Protein AF-A0A3D2L4Q3-F1 (afdb_monomer)

Radius of gyration: 21.62 Å; Cα contacts (8 Å, |Δi|>4): 202; chains: 1; bounding box: 42×26×67 Å

Nearest PDB structures (foldseek):
  6deh-assembly2_B  TM=9.551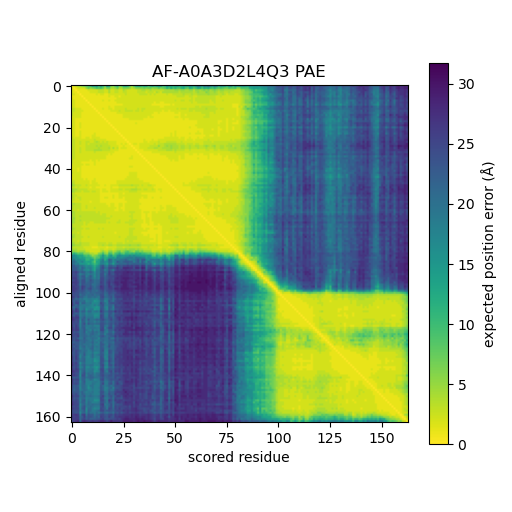E-01  e=8.422E-04  Legionella pneumophila subsp. pneumophila str. Philadelphia 1
  4bwr-assembly1_A  TM=7.471E-01  e=7.268E-03  Escherichia coli CFT073
  8sxq-assembly2_B  TM=9.315E-01  e=9.749E-02  Legionella pneumophila
  5ao8-assembly1_A  TM=5.514E-01  e=5.157E-02  Pseudomonas aeruginosa
  3e4b-assembly1_A  TM=7.408E-01  e=3.159E-01  Pseudomonas fluorescens

Sequence (163 aa):
GAVGWFRKGAEFGIVDSQYNLGVLYEQGLGISPNLTEALYWFMVAAKNGDAGAPAKVMEISKRVSPEAVNHARVQSEDWTASRANAAANGRFGAQSWNIGNAAQVRATQQALTVLGYNIGSADGALGPDTATAIRDYQTAQSLDVTGTITPELIESLNARAKS

Mean predicted aligned error: 13.84 Å

Foldseek 3Di:
DVLVVLVLCLLQLNLVSLQVNLVCLCPVPVHDHDLLSSLLSLLLSVVSPDPCSVVVNVVSCVVDDPVSNVVSNVNSVPRDRPVVSCVVVPDDDDDDDDDDDLVRQLVLVVLLVVVVQQQDDSRSDLDPSQLVSLQVVCVVVVHPRDSDDDPVSVVVSVVVVVD

Structure (mmCIF, N/CA/C/O backbone):
data_AF-A0A3D2L4Q3-F1
#
_entry.id   AF-A0A3D2L4Q3-F1
#
loop_
_atom_site.group_PDB
_atom_site.id
_atom_site.type_symbol
_atom_site.label_atom_id
_atom_site.label_alt_id
_atom_site.label_comp_id
_atom_site.label_asym_id
_atom_site.label_entity_id
_atom_site.label_seq_id
_atom_site.pdbx_PDB_ins_code
_atom_site.Cartn_x
_atom_site.Cartn_y
_atom_site.Cartn_z
_atom_site.occupancy
_atom_site.B_iso_or_equiv
_atom_site.auth_seq_id
_atom_site.auth_comp_id
_atom_site.auth_asym_id
_atom_site.auth_atom_id
_atom_site.pdbx_PDB_model_num
ATOM 1 N N . GLY A 1 1 ? -6.858 -14.877 -2.597 1.00 61.03 1 GLY A N 1
ATOM 2 C CA . GLY A 1 1 ? -8.213 -14.302 -2.438 1.00 61.03 1 GLY A CA 1
ATOM 3 C C . GLY A 1 1 ? -8.131 -12.799 -2.239 1.00 61.03 1 GLY A C 1
ATOM 4 O O . GLY A 1 1 ? -7.036 -12.313 -1.977 1.00 61.03 1 GLY A O 1
ATOM 5 N N . ALA A 1 2 ? -9.253 -12.078 -2.357 1.00 74.62 2 ALA A N 1
ATOM 6 C CA . ALA A 1 2 ? -9.317 -10.607 -2.282 1.00 74.62 2 ALA A CA 1
ATOM 7 C C . ALA A 1 2 ? -8.602 -10.024 -1.046 1.00 74.62 2 ALA A C 1
ATOM 9 O O . ALA A 1 2 ? -7.842 -9.070 -1.165 1.00 74.62 2 ALA A O 1
ATOM 10 N N . VAL A 1 3 ? -8.731 -10.688 0.105 1.00 78.50 3 VAL A N 1
ATOM 11 C CA . VAL A 1 3 ? -8.018 -10.374 1.357 1.00 78.50 3 VAL A CA 1
ATOM 12 C C . VAL A 1 3 ? -6.512 -10.211 1.158 1.00 78.50 3 VAL A C 1
ATOM 14 O O . VAL A 1 3 ? -5.923 -9.255 1.648 1.00 78.50 3 VAL A O 1
ATOM 17 N N . GLY A 1 4 ? -5.872 -11.148 0.454 1.00 77.88 4 GLY A N 1
ATOM 18 C CA . GLY A 1 4 ? -4.420 -11.130 0.270 1.00 77.88 4 GLY A CA 1
ATOM 19 C C . GLY A 1 4 ? -3.954 -9.948 -0.579 1.00 77.88 4 GLY A C 1
ATOM 20 O O . GLY A 1 4 ? -2.879 -9.408 -0.334 1.00 77.88 4 GLY A O 1
ATOM 21 N N . TRP A 1 5 ? -4.778 -9.517 -1.538 1.00 72.75 5 TRP A N 1
ATOM 22 C CA . TRP A 1 5 ? -4.506 -8.343 -2.367 1.00 72.75 5 TRP A CA 1
ATOM 23 C C . TRP A 1 5 ? -4.648 -7.048 -1.575 1.00 72.75 5 TRP A C 1
ATOM 25 O O . TRP A 1 5 ? -3.731 -6.230 -1.597 1.00 72.75 5 TRP A O 1
ATOM 35 N N . PHE A 1 6 ? -5.734 -6.898 -0.813 1.00 79.75 6 PHE A N 1
ATOM 36 C CA . PHE A 1 6 ? -5.915 -5.735 0.054 1.00 79.75 6 PHE A CA 1
ATOM 37 C C . PHE A 1 6 ? -4.850 -5.665 1.146 1.00 79.75 6 PHE A C 1
ATOM 39 O O . PHE A 1 6 ? -4.323 -4.590 1.396 1.00 79.75 6 PHE A O 1
ATOM 46 N N . ARG A 1 7 ? -4.447 -6.803 1.724 1.00 85.69 7 ARG A N 1
ATOM 47 C CA . ARG A 1 7 ? -3.333 -6.859 2.678 1.00 85.69 7 ARG A CA 1
ATOM 48 C C . ARG A 1 7 ? -2.027 -6.352 2.074 1.00 85.69 7 ARG A C 1
ATOM 50 O O . ARG A 1 7 ? -1.422 -5.445 2.635 1.00 85.69 7 ARG A O 1
ATOM 57 N N . LYS A 1 8 ? -1.645 -6.851 0.896 1.00 79.12 8 LYS A N 1
ATOM 58 C CA . LYS A 1 8 ? -0.451 -6.362 0.189 1.00 79.12 8 LYS A CA 1
ATOM 59 C C . LYS A 1 8 ? -0.530 -4.871 -0.14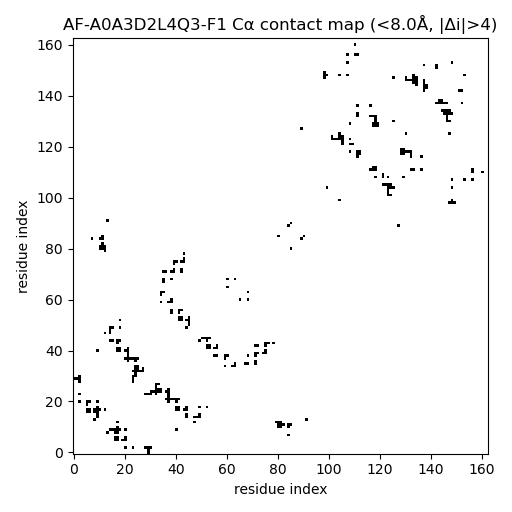2 1.00 79.12 8 LYS A C 1
ATOM 61 O O . LYS A 1 8 ? 0.437 -4.152 0.089 1.00 79.12 8 LYS A O 1
ATOM 66 N N . GLY A 1 9 ? -1.660 -4.405 -0.676 1.00 78.38 9 GLY A N 1
ATOM 67 C CA . GLY A 1 9 ? -1.852 -2.993 -1.011 1.00 78.38 9 GLY A CA 1
ATOM 68 C C . GLY A 1 9 ? -1.781 -2.094 0.223 1.00 78.38 9 GLY A C 1
ATOM 69 O O . GLY A 1 9 ? -1.125 -1.055 0.193 1.00 78.38 9 GLY A O 1
ATOM 70 N N . ALA A 1 10 ? -2.386 -2.529 1.329 1.00 86.00 10 ALA A N 1
ATOM 71 C CA . ALA A 1 10 ? -2.398 -1.795 2.584 1.00 86.00 10 ALA A CA 1
ATOM 72 C C . ALA A 1 10 ? -0.995 -1.671 3.197 1.00 86.00 10 ALA A C 1
ATOM 74 O O . ALA A 1 10 ? -0.582 -0.570 3.564 1.00 86.00 10 ALA A O 1
ATOM 75 N N . GLU A 1 11 ? -0.236 -2.773 3.231 1.00 85.25 11 GLU A N 1
ATOM 76 C CA . GLU A 1 11 ? 1.167 -2.815 3.672 1.00 85.25 11 GLU A CA 1
ATOM 77 C C . GLU A 1 11 ? 2.092 -1.949 2.806 1.00 85.25 11 GLU A C 1
ATOM 79 O O . GLU A 1 11 ? 3.116 -1.460 3.286 1.00 85.25 11 GLU A O 1
ATOM 84 N N . PHE A 1 12 ? 1.740 -1.756 1.534 1.00 79.00 12 PHE A N 1
ATOM 85 C CA . PHE A 1 12 ? 2.490 -0.933 0.591 1.00 79.00 12 PHE A CA 1
ATOM 86 C C . PHE A 1 12 ? 2.089 0.556 0.619 1.00 79.00 12 PHE A C 1
ATOM 88 O O . PHE A 1 12 ? 2.785 1.391 0.050 1.00 79.00 12 PHE A O 1
ATOM 95 N N . GLY A 1 13 ? 1.017 0.920 1.326 1.00 82.62 13 GLY A N 1
ATOM 96 C CA . GLY A 1 13 ? 0.594 2.317 1.461 1.00 82.62 13 GLY A CA 1
ATOM 97 C C . GLY A 1 13 ? -0.528 2.759 0.530 1.00 82.62 13 GLY A C 1
ATOM 98 O O . GLY A 1 13 ? -0.830 3.947 0.478 1.00 82.62 13 GLY A O 1
ATOM 99 N N . ILE A 1 14 ? -1.174 1.835 -0.186 1.00 82.75 14 ILE A N 1
ATOM 100 C CA . ILE A 1 14 ? -2.351 2.161 -0.995 1.00 82.75 14 ILE A CA 1
ATOM 101 C C . ILE A 1 14 ? -3.521 2.436 -0.051 1.00 82.75 14 ILE A C 1
ATOM 103 O O . ILE A 1 14 ? -4.070 1.508 0.546 1.00 82.75 14 ILE A O 1
ATOM 107 N N . VAL A 1 15 ? -3.909 3.705 0.049 1.00 87.12 15 VAL A N 1
ATOM 108 C CA . VAL A 1 15 ? -4.931 4.218 0.976 1.00 87.12 15 VAL A CA 1
ATOM 109 C C . VAL A 1 15 ? -6.251 3.450 0.864 1.00 87.12 15 VAL A C 1
ATOM 111 O O . VAL A 1 15 ? -6.731 2.906 1.859 1.00 87.12 15 VAL A O 1
ATOM 114 N N . ASP A 1 16 ? -6.761 3.260 -0.357 1.00 84.88 16 ASP A N 1
ATOM 115 C CA . ASP A 1 16 ? -7.988 2.486 -0.598 1.00 84.88 16 ASP A CA 1
ATOM 116 C C . ASP A 1 16 ? -7.877 1.042 -0.091 1.00 84.88 16 ASP A C 1
ATOM 118 O O . ASP A 1 16 ? -8.850 0.448 0.372 1.00 84.88 16 ASP A O 1
ATOM 122 N N . SER A 1 17 ? -6.686 0.442 -0.169 1.00 88.19 17 SER A N 1
ATOM 123 C CA . SER A 1 17 ? -6.468 -0.916 0.335 1.00 88.19 17 SER A CA 1
ATOM 124 C C . SER A 1 17 ? -6.409 -0.961 1.856 1.00 88.19 17 SER A C 1
ATOM 126 O O . SER A 1 17 ? -6.893 -1.928 2.435 1.00 88.19 17 SER A O 1
ATOM 128 N N . GLN A 1 18 ? -5.869 0.073 2.504 1.00 94.31 18 GLN A N 1
ATOM 129 C CA . GLN A 1 18 ? -5.879 0.204 3.965 1.00 94.31 18 GLN A CA 1
ATOM 130 C C . GLN A 1 18 ? -7.315 0.313 4.474 1.00 94.31 18 GLN A C 1
ATOM 132 O O . GLN A 1 18 ? -7.715 -0.455 5.348 1.00 94.31 18 GLN A O 1
ATOM 137 N N . TYR A 1 19 ? -8.121 1.182 3.858 1.00 96.38 19 TYR A N 1
ATOM 138 C CA . TYR A 1 19 ? -9.537 1.316 4.192 1.00 96.38 19 TYR A CA 1
ATOM 139 C C . TYR A 1 19 ? -10.294 -0.003 3.985 1.00 96.38 19 TYR A C 1
ATOM 141 O O . TYR A 1 19 ? -10.962 -0.500 4.894 1.00 96.38 19 TYR A O 1
ATOM 149 N N . ASN A 1 20 ? -10.149 -0.618 2.808 1.00 95.94 20 ASN A N 1
ATOM 150 C CA . ASN A 1 20 ? -10.844 -1.863 2.493 1.00 95.94 20 ASN A CA 1
ATOM 151 C C . ASN A 1 20 ? -10.410 -3.014 3.403 1.00 95.94 20 ASN A C 1
ATOM 153 O O . ASN A 1 20 ? -11.252 -3.802 3.819 1.00 95.94 20 ASN A O 1
ATOM 157 N N . LEU A 1 21 ? -9.135 -3.103 3.780 1.00 95.75 21 LEU A N 1
ATOM 158 C CA . LEU A 1 21 ? -8.677 -4.108 4.735 1.00 95.75 21 LEU A CA 1
ATOM 159 C C . LEU A 1 21 ? -9.295 -3.908 6.126 1.00 95.75 21 LEU A C 1
ATOM 161 O O . LEU A 1 21 ? -9.675 -4.894 6.759 1.00 95.75 21 LEU A O 1
ATOM 165 N N . GLY A 1 22 ? -9.475 -2.654 6.556 1.00 97.75 22 GLY A N 1
ATOM 166 C CA . GLY A 1 22 ? -10.259 -2.317 7.745 1.00 97.75 22 GLY A CA 1
ATOM 167 C C . GLY A 1 22 ? -11.687 -2.865 7.670 1.00 97.75 22 GLY A C 1
ATOM 168 O O . GLY A 1 22 ? -12.145 -3.532 8.597 1.00 97.75 22 GLY A O 1
ATOM 169 N N . VAL A 1 23 ? -12.360 -2.692 6.526 1.00 97.94 23 VAL A N 1
ATOM 170 C CA . VAL A 1 23 ? -13.709 -3.238 6.276 1.00 97.94 23 VAL A CA 1
ATOM 171 C C . VAL A 1 23 ? -13.730 -4.769 6.326 1.00 97.94 23 VAL A C 1
ATOM 173 O O . VAL A 1 23 ? -14.644 -5.352 6.911 1.00 97.94 23 VAL A O 1
ATOM 176 N N . LEU A 1 24 ? -12.729 -5.445 5.755 1.00 95.94 24 LEU A N 1
ATOM 177 C CA . LEU A 1 24 ? -12.666 -6.911 5.777 1.00 95.94 24 LEU A CA 1
ATOM 178 C C . LEU A 1 24 ? -12.548 -7.455 7.204 1.00 95.94 24 LEU A C 1
ATOM 180 O O . LEU A 1 24 ? -13.220 -8.433 7.530 1.00 95.94 24 LEU A O 1
ATOM 184 N N . TYR A 1 25 ? -11.732 -6.822 8.053 1.00 97.38 25 TYR A N 1
ATOM 185 C CA . TYR A 1 25 ? -11.616 -7.191 9.465 1.00 97.38 25 TYR A CA 1
ATOM 186 C C . TYR A 1 25 ? -12.855 -6.802 10.274 1.00 97.38 25 TYR A C 1
ATOM 188 O O . TYR A 1 25 ? -13.216 -7.521 11.202 1.00 97.38 25 TYR A O 1
ATOM 196 N N . GLU A 1 26 ? -13.528 -5.702 9.935 1.00 98.06 26 GLU A N 1
ATOM 197 C CA . GLU A 1 26 ? -14.782 -5.309 10.583 1.00 98.06 26 GLU A CA 1
ATOM 198 C C . GLU A 1 26 ? -15.886 -6.347 10.332 1.00 98.06 26 GLU A C 1
ATOM 200 O O . GLU A 1 26 ? -16.597 -6.735 11.259 1.00 98.06 26 GLU A O 1
ATOM 205 N N . GLN A 1 27 ? -16.028 -6.791 9.082 1.00 96.81 27 GLN A N 1
ATOM 206 C CA . GLN A 1 27 ? -17.167 -7.596 8.629 1.00 96.81 27 GLN A CA 1
ATOM 207 C C . GLN A 1 27 ? -16.884 -9.102 8.564 1.00 96.81 27 GLN A C 1
ATOM 209 O O . GLN A 1 27 ? -17.810 -9.894 8.407 1.00 96.81 27 GLN A O 1
ATOM 214 N N . GLY A 1 28 ? -15.623 -9.520 8.668 1.00 93.62 28 GLY A N 1
ATOM 215 C CA . GLY A 1 28 ? -15.237 -10.925 8.543 1.00 93.62 28 GLY A CA 1
ATOM 216 C C . GLY A 1 28 ? -15.298 -11.467 7.113 1.00 93.62 28 GLY A C 1
ATOM 217 O O . GLY A 1 28 ? -15.622 -12.635 6.890 1.00 93.62 28 GLY A O 1
ATOM 218 N N . LEU A 1 29 ? -15.033 -10.624 6.114 1.00 90.31 29 LEU A N 1
ATOM 219 C CA . LEU A 1 29 ? -15.176 -10.994 4.705 1.00 90.31 29 LEU A CA 1
ATOM 220 C C . LEU A 1 29 ? -13.942 -11.756 4.209 1.00 90.31 29 LEU A C 1
ATOM 222 O O . LEU A 1 29 ? -12.954 -11.178 3.758 1.00 90.31 29 LEU A O 1
ATOM 226 N N . GLY A 1 30 ? -14.000 -13.086 4.298 1.00 87.56 30 GLY A N 1
ATOM 227 C CA . GLY A 1 30 ? -12.900 -13.968 3.890 1.00 87.56 30 GLY A CA 1
ATOM 228 C C . GLY A 1 30 ? -11.719 -13.999 4.870 1.00 87.56 30 GLY A C 1
ATOM 229 O O . GLY A 1 30 ? -10.710 -14.639 4.575 1.00 87.56 30 GLY A O 1
ATOM 230 N N . ILE A 1 31 ? -11.850 -13.334 6.021 1.00 91.50 31 ILE A N 1
ATOM 231 C CA . ILE A 1 31 ? -10.979 -13.418 7.202 1.00 91.50 31 ILE A CA 1
ATOM 232 C C . ILE A 1 31 ? -11.832 -13.413 8.461 1.00 91.50 31 ILE A C 1
ATOM 234 O O . ILE A 1 31 ? -12.949 -12.911 8.438 1.00 91.50 31 ILE A O 1
ATOM 238 N N . SER A 1 32 ? -11.309 -13.938 9.566 1.00 93.06 32 SER A N 1
ATOM 239 C CA . SER A 1 32 ? -11.987 -13.817 10.857 1.00 93.06 32 SER A CA 1
ATOM 240 C C . SER A 1 32 ? -12.130 -12.338 11.252 1.00 93.06 32 SER A C 1
ATOM 242 O O . SER A 1 32 ? -11.143 -11.601 11.145 1.00 93.06 32 SER A O 1
ATOM 244 N N . PRO A 1 33 ? -13.314 -11.899 11.721 1.00 94.12 33 PRO A N 1
ATOM 245 C CA . PRO A 1 33 ? -13.496 -10.540 12.206 1.00 94.12 33 PRO A CA 1
ATOM 246 C C . PRO A 1 33 ? -12.528 -10.199 13.344 1.00 94.12 33 PRO A C 1
ATOM 248 O O . PRO A 1 33 ? -12.301 -11.012 14.242 1.00 94.12 33 PRO A O 1
ATOM 251 N N . ASN A 1 34 ? -11.992 -8.981 13.332 1.00 97.06 34 ASN A N 1
ATOM 252 C CA . ASN A 1 34 ? -11.153 -8.443 14.397 1.00 97.06 34 ASN A CA 1
ATOM 253 C C . ASN A 1 34 ? -11.260 -6.911 14.416 1.00 97.06 34 ASN A C 1
ATOM 255 O O . ASN A 1 34 ? -10.668 -6.223 13.588 1.00 97.06 34 ASN A O 1
ATOM 259 N N . LEU A 1 35 ? -12.010 -6.367 15.377 1.00 97.25 35 LEU A N 1
ATOM 260 C CA . LEU A 1 35 ? -12.253 -4.923 15.452 1.00 97.25 35 LEU A CA 1
ATOM 261 C C . LEU A 1 35 ? -11.005 -4.114 15.825 1.00 97.25 35 LEU A C 1
ATOM 263 O O . LEU A 1 35 ? -10.892 -2.967 15.402 1.00 97.25 35 LEU A O 1
ATOM 267 N N . THR A 1 36 ? -10.062 -4.694 16.571 1.00 96.69 36 THR A N 1
ATOM 268 C CA . THR A 1 36 ? -8.794 -4.026 16.903 1.00 96.69 36 THR A CA 1
ATOM 269 C C . THR A 1 36 ? -7.928 -3.862 15.653 1.00 96.69 36 THR A C 1
ATOM 271 O O . THR A 1 36 ? -7.401 -2.780 15.413 1.00 96.69 36 THR A O 1
ATOM 274 N N . GLU A 1 37 ? -7.847 -4.898 14.813 1.00 96.31 37 GLU A N 1
ATOM 275 C CA . GLU A 1 37 ? -7.170 -4.822 13.508 1.00 96.31 37 GLU A CA 1
ATOM 276 C C . GLU A 1 37 ? -7.891 -3.884 12.538 1.00 96.31 37 GLU A C 1
ATOM 278 O O . GLU A 1 37 ? -7.250 -3.094 11.847 1.00 96.31 37 GLU A O 1
ATOM 283 N N . ALA A 1 38 ? -9.227 -3.915 12.506 1.00 98.38 38 ALA A N 1
ATOM 284 C CA . ALA A 1 38 ? -10.004 -2.983 11.695 1.00 98.38 38 ALA A CA 1
ATOM 285 C C . ALA A 1 38 ? -9.701 -1.526 12.076 1.00 98.38 38 ALA A C 1
ATOM 287 O O . ALA A 1 38 ? -9.430 -0.697 11.207 1.00 98.38 38 ALA A O 1
ATOM 288 N N . LEU A 1 39 ? -9.697 -1.229 13.381 1.00 98.50 39 LEU A N 1
ATOM 289 C CA . LEU A 1 39 ? -9.395 0.098 13.911 1.00 98.50 39 LEU A CA 1
ATOM 290 C C . LEU A 1 39 ? -7.991 0.560 13.518 1.00 98.50 39 LEU A C 1
ATOM 292 O O . LEU A 1 39 ? -7.834 1.691 13.064 1.00 98.50 39 LEU A O 1
ATOM 296 N N . TYR A 1 40 ? -6.998 -0.320 13.641 1.00 98.00 40 TYR A N 1
ATOM 297 C CA . TYR A 1 40 ? -5.628 -0.046 13.223 1.00 98.00 40 TYR A CA 1
ATOM 298 C C . TYR A 1 40 ? -5.551 0.346 11.738 1.00 98.00 40 TYR A C 1
ATOM 300 O O . TYR A 1 40 ? -5.017 1.407 11.413 1.00 98.00 40 TYR A O 1
ATOM 308 N N . TRP A 1 41 ? -6.150 -0.434 10.834 1.00 97.62 41 TRP A N 1
ATOM 309 C CA . TRP A 1 41 ? -6.105 -0.130 9.399 1.00 97.62 41 TRP A CA 1
ATOM 310 C C . TRP A 1 41 ? -6.875 1.138 9.018 1.00 97.62 41 TRP A C 1
ATOM 312 O O . TRP A 1 41 ? -6.413 1.884 8.153 1.00 97.62 41 TRP A O 1
ATOM 322 N N . PHE A 1 42 ? -7.987 1.449 9.691 1.00 98.56 42 PHE A N 1
ATOM 323 C CA . PHE A 1 42 ? -8.668 2.734 9.509 1.00 98.56 42 PHE A CA 1
ATOM 324 C C . PHE A 1 42 ? -7.836 3.914 10.025 1.00 98.56 42 PHE A C 1
ATOM 326 O O . PHE A 1 42 ? -7.793 4.952 9.370 1.00 98.56 42 PHE A O 1
ATOM 333 N N . MET A 1 43 ? -7.130 3.775 11.151 1.00 98.50 43 MET A N 1
ATOM 334 C CA . MET A 1 43 ? -6.219 4.820 11.636 1.00 98.50 43 MET A CA 1
ATOM 335 C C . MET A 1 43 ? -5.068 5.064 10.652 1.00 98.50 43 MET A C 1
ATOM 337 O O . MET A 1 43 ? -4.747 6.215 10.358 1.00 98.50 43 MET A O 1
ATOM 341 N N . VAL A 1 44 ? -4.500 3.999 10.079 1.00 96.56 44 VAL A N 1
ATOM 342 C CA . VAL A 1 44 ? -3.474 4.102 9.031 1.00 96.56 44 VAL A CA 1
ATOM 343 C C . VAL A 1 44 ? -4.031 4.773 7.766 1.00 96.56 44 VAL A C 1
ATOM 345 O O . VAL A 1 44 ? -3.393 5.679 7.232 1.00 96.56 44 VAL A O 1
ATOM 348 N N . ALA A 1 45 ? -5.230 4.395 7.312 1.00 95.88 45 ALA A N 1
ATOM 349 C CA . ALA A 1 45 ? -5.877 5.016 6.154 1.00 95.88 45 ALA A CA 1
ATOM 350 C C . ALA A 1 45 ? -6.137 6.517 6.378 1.00 95.88 45 ALA A C 1
ATOM 352 O O . ALA A 1 45 ? -5.813 7.334 5.519 1.00 95.88 45 ALA A O 1
ATOM 353 N N . ALA A 1 46 ? -6.640 6.895 7.559 1.00 96.94 46 ALA A N 1
ATOM 354 C CA . ALA A 1 46 ? -6.851 8.293 7.937 1.00 96.94 46 ALA A CA 1
ATOM 355 C C . ALA A 1 46 ? -5.532 9.086 7.961 1.00 96.94 46 ALA A C 1
ATOM 357 O O . ALA A 1 46 ? -5.466 10.187 7.416 1.00 96.94 46 ALA A O 1
ATOM 358 N N . LYS A 1 47 ? -4.461 8.512 8.531 1.00 95.62 47 LYS A N 1
ATOM 359 C CA . LYS A 1 47 ? -3.108 9.102 8.532 1.00 95.62 47 LYS A CA 1
ATOM 360 C C . LYS A 1 47 ? -2.587 9.341 7.111 1.00 95.62 47 LYS A C 1
ATOM 362 O O . LYS A 1 47 ? -1.912 10.338 6.877 1.00 95.62 47 LYS A O 1
ATOM 367 N N . ASN A 1 48 ? -2.929 8.461 6.171 1.00 88.00 48 ASN A N 1
ATOM 368 C CA . ASN A 1 48 ? -2.516 8.557 4.770 1.00 88.00 48 ASN A CA 1
ATOM 369 C C . ASN A 1 48 ? -3.521 9.304 3.871 1.00 88.00 48 ASN A C 1
ATOM 371 O O . ASN A 1 48 ? -3.346 9.324 2.654 1.00 88.00 48 ASN A O 1
ATOM 375 N N . GLY A 1 49 ? -4.533 9.961 4.449 1.00 88.69 49 GLY A N 1
ATOM 376 C CA . GLY A 1 49 ? -5.397 10.908 3.739 1.00 88.69 49 GLY A CA 1
ATOM 377 C C . GLY A 1 49 ? -6.746 10.368 3.265 1.00 88.69 49 GLY A C 1
ATOM 378 O O . GLY A 1 49 ? -7.413 11.049 2.488 1.00 88.69 49 GLY A O 1
ATOM 379 N N . ASP A 1 50 ? -7.182 9.190 3.720 1.00 94.94 50 ASP A N 1
ATOM 380 C CA . ASP A 1 50 ? -8.545 8.723 3.450 1.00 94.94 50 ASP A CA 1
ATOM 381 C C . ASP A 1 50 ? -9.584 9.608 4.158 1.00 94.94 50 ASP A C 1
ATOM 383 O O . ASP A 1 50 ? -9.534 9.803 5.376 1.00 94.94 50 ASP A O 1
ATOM 387 N N . ALA A 1 51 ? -10.554 10.126 3.405 1.00 93.31 51 ALA A N 1
ATOM 388 C CA . ALA A 1 51 ? -11.570 11.035 3.936 1.00 93.31 51 ALA A CA 1
ATOM 389 C C . ALA A 1 51 ? -12.701 10.323 4.707 1.00 93.31 51 ALA A C 1
ATOM 391 O O . ALA A 1 51 ? -13.371 10.951 5.528 1.00 93.31 51 ALA A O 1
ATOM 392 N N . GLY A 1 52 ? -12.939 9.032 4.454 1.00 93.31 52 GLY A N 1
ATOM 393 C CA . GLY A 1 52 ? -13.984 8.239 5.111 1.00 93.31 52 GLY A CA 1
ATOM 394 C C . GLY A 1 52 ? -13.508 7.552 6.393 1.00 93.31 52 GLY A C 1
ATOM 395 O O . GLY A 1 52 ? -14.295 7.322 7.316 1.00 93.31 52 GLY A O 1
ATOM 396 N N . ALA A 1 53 ? -12.214 7.262 6.490 1.00 97.88 53 ALA A N 1
ATOM 397 C CA . ALA A 1 53 ? -11.603 6.544 7.596 1.00 97.88 53 ALA A CA 1
ATOM 398 C C . ALA A 1 53 ? -11.812 7.201 8.974 1.00 97.88 53 ALA A C 1
ATOM 400 O O . ALA A 1 53 ? -12.114 6.462 9.912 1.00 97.88 53 ALA A O 1
ATOM 401 N N . PRO A 1 54 ? -11.757 8.540 9.153 1.00 98.50 54 PRO A N 1
ATOM 402 C CA . PRO A 1 54 ? -12.018 9.158 10.455 1.00 98.50 54 PRO A CA 1
ATOM 403 C C . PRO A 1 54 ? -13.399 8.813 11.031 1.00 98.50 54 PRO A C 1
ATOM 405 O O . PRO A 1 54 ? -13.529 8.573 12.233 1.00 98.50 54 PRO A O 1
ATOM 408 N N . ALA A 1 55 ? -14.429 8.724 10.181 1.00 98.38 55 ALA A N 1
ATOM 409 C CA . ALA A 1 5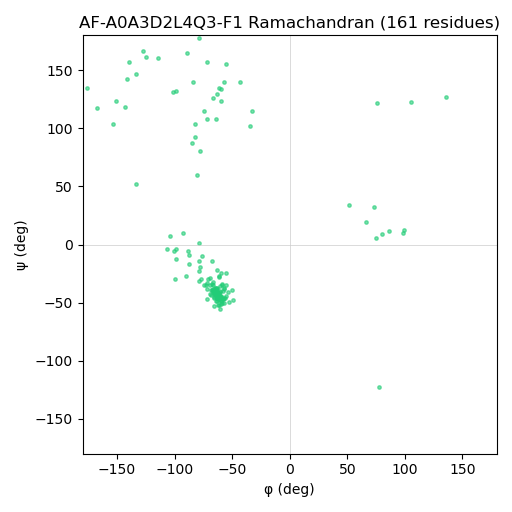5 ? -15.764 8.315 10.611 1.00 98.38 55 ALA A CA 1
ATOM 410 C C . ALA A 1 55 ? -15.763 6.870 11.127 1.00 98.38 55 ALA A C 1
ATOM 412 O O . ALA A 1 55 ? -16.327 6.589 12.188 1.00 98.38 55 ALA A O 1
ATOM 413 N N . LYS A 1 56 ? -15.057 5.973 10.430 1.00 98.62 56 LYS A N 1
ATOM 414 C CA . LYS A 1 56 ? -14.874 4.584 10.859 1.00 98.62 56 LYS A CA 1
ATOM 415 C C . LYS A 1 56 ? -14.064 4.456 12.146 1.00 98.62 56 LYS A C 1
ATOM 417 O O . LYS A 1 56 ? -14.467 3.702 13.027 1.00 98.62 56 LYS A O 1
ATOM 422 N N . VAL A 1 57 ? -13.002 5.241 12.329 1.00 98.62 57 VAL A N 1
ATOM 423 C CA . VAL A 1 57 ? -12.236 5.277 13.588 1.00 98.62 57 VAL A CA 1
ATOM 424 C C . VAL A 1 57 ? -13.143 5.641 14.768 1.00 98.62 57 VAL A C 1
ATOM 426 O O . VAL A 1 57 ? -13.127 4.948 15.786 1.00 98.62 57 VAL A O 1
ATOM 429 N N . MET A 1 58 ? -13.978 6.678 14.633 1.00 98.19 58 MET A N 1
ATOM 430 C CA . MET A 1 58 ? -14.922 7.079 15.686 1.00 98.19 58 MET A CA 1
ATOM 431 C C . MET A 1 58 ? -15.984 6.013 15.973 1.00 98.19 58 MET A C 1
ATOM 433 O O . MET A 1 58 ? -16.374 5.831 17.126 1.00 98.19 58 MET A O 1
ATOM 437 N N . GLU A 1 59 ? -16.482 5.337 14.939 1.00 98.25 59 GLU A N 1
ATOM 438 C CA . GLU A 1 59 ? -17.477 4.273 15.072 1.00 98.25 59 GLU A CA 1
ATOM 439 C C . GLU A 1 59 ? -16.898 3.063 15.820 1.00 98.25 59 GLU A C 1
ATOM 441 O O . GLU A 1 59 ? -17.455 2.628 16.830 1.00 98.25 59 GLU A O 1
ATOM 446 N N . ILE A 1 60 ? -15.753 2.547 15.362 1.00 98.12 60 ILE A N 1
ATOM 447 C CA . ILE A 1 60 ? -15.132 1.340 15.915 1.00 98.12 60 ILE A CA 1
ATOM 448 C C . ILE A 1 60 ? -14.582 1.584 17.322 1.00 98.12 60 ILE A C 1
ATOM 450 O O . ILE A 1 60 ? -14.715 0.709 18.175 1.00 98.12 60 ILE A O 1
ATOM 454 N N . SER A 1 61 ? -14.060 2.779 17.619 1.00 98.12 61 SER A N 1
ATOM 455 C CA . SER A 1 61 ? -13.547 3.112 18.960 1.00 98.12 61 SER A CA 1
ATOM 456 C C . SER A 1 61 ? -14.610 3.007 20.060 1.00 98.12 61 SER A C 1
ATOM 458 O O . SER A 1 61 ? -14.271 2.780 21.215 1.00 98.12 61 SER A O 1
ATOM 460 N N . LYS A 1 62 ? -15.902 3.127 19.721 1.00 98.12 62 LYS A N 1
ATOM 461 C CA . LYS A 1 62 ? -17.019 2.940 20.669 1.00 98.12 62 LYS A CA 1
ATOM 462 C C . LYS A 1 62 ? -17.349 1.467 20.937 1.00 98.12 62 LYS A C 1
ATOM 464 O O . LYS A 1 62 ? -18.116 1.173 21.847 1.00 98.12 62 LYS A O 1
ATOM 469 N N . ARG A 1 63 ? -16.833 0.555 20.110 1.00 97.50 63 ARG A N 1
ATOM 470 C CA . ARG A 1 63 ? -17.168 -0.879 20.088 1.00 97.50 63 ARG A CA 1
ATOM 471 C C . ARG A 1 63 ? -16.057 -1.760 20.669 1.00 97.50 63 ARG A C 1
ATOM 473 O O . ARG A 1 63 ? -16.237 -2.972 20.749 1.00 97.50 63 ARG A O 1
ATOM 480 N N . VAL A 1 64 ? -14.922 -1.176 21.049 1.00 96.50 64 VAL A N 1
ATOM 481 C CA . VAL A 1 64 ? -13.756 -1.880 21.606 1.00 96.50 64 VAL A CA 1
ATOM 482 C C . VAL A 1 64 ? -13.322 -1.244 22.927 1.00 96.50 64 VAL A C 1
ATOM 484 O O . VAL A 1 64 ? -13.778 -0.157 23.277 1.00 96.50 64 VAL A O 1
ATOM 487 N N . SER A 1 65 ? -12.460 -1.926 23.685 1.00 97.94 65 SER A N 1
ATOM 488 C CA . SER A 1 65 ? -11.971 -1.395 24.959 1.00 97.94 65 SER A CA 1
ATOM 489 C C . SER A 1 65 ? -10.985 -0.231 24.757 1.00 97.94 65 SER A C 1
ATOM 491 O O . SER A 1 65 ? -10.335 -0.152 23.708 1.00 97.94 65 SER A O 1
ATOM 493 N N . PRO A 1 66 ? -10.809 0.657 25.753 1.00 96.88 66 PRO A N 1
ATOM 494 C CA . PRO A 1 66 ? -9.809 1.725 25.693 1.00 96.88 66 PRO A CA 1
ATOM 495 C C . PRO A 1 66 ? -8.384 1.212 25.441 1.00 96.88 66 PRO A C 1
ATOM 497 O O . PRO A 1 66 ? -7.613 1.850 24.726 1.00 96.88 66 PRO A O 1
ATOM 500 N N . GLU A 1 67 ? -8.038 0.036 25.970 1.00 95.06 67 GLU A N 1
ATOM 501 C CA . GLU A 1 67 ? -6.740 -0.608 25.749 1.00 95.06 67 GLU A CA 1
ATOM 502 C C . GLU A 1 67 ? -6.565 -0.999 24.281 1.00 95.06 67 GLU A C 1
ATOM 504 O O . GLU A 1 67 ? -5.498 -0.774 23.711 1.00 95.06 67 GLU A O 1
ATOM 509 N N . ALA A 1 68 ? -7.617 -1.526 23.647 1.00 93.81 68 ALA A N 1
ATOM 510 C CA . ALA A 1 68 ? -7.605 -1.859 22.227 1.00 93.81 68 ALA A CA 1
ATOM 511 C C . ALA A 1 68 ? -7.473 -0.606 21.347 1.00 93.81 68 ALA A C 1
ATOM 513 O O . ALA A 1 68 ? -6.706 -0.621 20.384 1.00 93.81 68 ALA A O 1
ATOM 514 N N . VAL A 1 69 ? -8.153 0.493 21.703 1.00 97.50 69 VAL A N 1
ATOM 515 C CA . VAL A 1 69 ? -7.979 1.793 21.028 1.00 97.50 69 VAL A CA 1
ATOM 516 C C . VAL A 1 69 ? -6.535 2.267 21.146 1.00 97.50 69 VAL A C 1
ATOM 518 O O . VAL A 1 69 ? -5.924 2.646 20.149 1.00 97.50 69 VAL A O 1
ATOM 521 N N . ASN A 1 70 ? -5.971 2.228 22.355 1.00 95.25 70 ASN A N 1
ATOM 522 C CA . ASN A 1 70 ? -4.605 2.671 22.601 1.00 95.25 70 ASN A CA 1
ATOM 523 C C . ASN A 1 70 ? -3.580 1.818 21.842 1.00 95.25 70 ASN A C 1
ATOM 525 O O . ASN A 1 70 ? -2.647 2.359 21.256 1.00 95.25 70 ASN A O 1
ATOM 529 N N . HIS A 1 71 ? -3.785 0.502 21.815 1.00 92.31 71 HIS A N 1
ATOM 530 C CA . HIS A 1 71 ? -2.950 -0.435 21.077 1.00 92.31 71 HIS A CA 1
ATOM 531 C C . HIS A 1 71 ? -2.968 -0.147 19.570 1.00 92.31 71 HIS A C 1
ATOM 533 O O . HIS A 1 71 ? -1.908 0.047 18.979 1.00 92.31 71 HIS A O 1
ATOM 539 N N . ALA A 1 72 ? -4.155 -0.035 18.964 1.00 94.00 72 ALA A N 1
ATOM 540 C CA . ALA A 1 72 ? -4.295 0.285 17.543 1.00 94.00 72 ALA A CA 1
ATOM 541 C C . ALA A 1 72 ? -3.671 1.646 17.195 1.00 94.00 72 ALA A C 1
ATOM 543 O O . ALA A 1 72 ? -2.975 1.769 16.187 1.00 94.00 72 ALA A O 1
ATOM 544 N N . ARG A 1 73 ? -3.863 2.651 18.061 1.00 95.75 73 ARG A N 1
ATOM 545 C CA . ARG A 1 73 ? -3.299 3.994 17.893 1.00 95.75 73 ARG A CA 1
ATOM 546 C C . ARG A 1 73 ? -1.775 3.960 17.854 1.00 95.75 73 ARG A C 1
ATOM 548 O O . ARG A 1 73 ? -1.206 4.408 16.864 1.00 95.75 73 ARG A O 1
ATOM 555 N N . VAL A 1 74 ? -1.134 3.391 18.878 1.00 94.25 74 VAL A N 1
ATOM 556 C CA . VAL A 1 74 ? 0.335 3.288 18.953 1.00 94.25 74 VAL A CA 1
ATOM 557 C C . VAL A 1 74 ? 0.884 2.541 17.737 1.00 94.25 74 VAL A C 1
ATOM 559 O O . VAL A 1 74 ? 1.787 3.033 17.068 1.00 94.25 74 VAL A O 1
ATOM 562 N N . GLN A 1 75 ? 0.277 1.409 17.368 1.00 88.19 75 GLN A N 1
ATOM 563 C CA . GLN A 1 75 ? 0.696 0.662 16.179 1.00 88.19 75 GLN A CA 1
ATOM 564 C C . GLN A 1 75 ? 0.563 1.476 14.882 1.00 88.19 75 GLN A C 1
ATOM 566 O O . GLN A 1 75 ? 1.434 1.409 14.018 1.00 88.19 75 GLN A O 1
ATOM 571 N N . SER A 1 76 ? -0.513 2.253 14.723 1.00 93.00 76 SER A N 1
ATOM 572 C CA . SER A 1 76 ? -0.730 3.083 13.527 1.00 93.00 76 SER A CA 1
ATOM 573 C C . SER A 1 76 ? 0.223 4.286 13.442 1.00 93.00 76 SER A C 1
ATOM 575 O O . SER A 1 76 ? 0.593 4.728 12.348 1.00 93.00 76 SER A O 1
ATOM 577 N N . GLU A 1 77 ? 0.660 4.811 14.589 1.00 91.12 77 GLU A N 1
ATOM 578 C CA . GLU A 1 77 ? 1.651 5.888 14.677 1.00 91.12 77 GLU A CA 1
ATOM 579 C C . GLU A 1 77 ? 3.010 5.402 14.165 1.00 91.12 77 GLU A C 1
ATOM 581 O O . GLU A 1 77 ? 3.601 6.059 13.301 1.00 91.12 77 GLU A O 1
ATOM 586 N N . ASP A 1 78 ? 3.416 4.202 14.582 1.00 87.19 78 ASP A N 1
ATOM 587 C CA . ASP A 1 78 ? 4.650 3.537 14.150 1.00 87.19 78 ASP A CA 1
ATOM 588 C C . ASP A 1 78 ? 4.561 2.942 12.737 1.00 87.19 78 ASP A C 1
ATOM 590 O O . ASP A 1 78 ? 5.571 2.530 12.154 1.00 87.19 78 ASP A O 1
ATOM 594 N N . TRP A 1 79 ? 3.361 2.904 12.150 1.00 90.56 79 TRP A N 1
ATOM 595 C CA . TRP A 1 79 ? 3.184 2.352 10.819 1.00 90.56 79 TRP A CA 1
ATOM 596 C C . TRP A 1 79 ? 3.952 3.157 9.773 1.00 90.56 79 TRP A C 1
ATOM 598 O O . TRP A 1 79 ? 3.804 4.381 9.638 1.00 90.56 79 TRP A O 1
ATOM 608 N N . THR A 1 80 ? 4.713 2.416 8.973 1.00 81.88 80 THR A N 1
ATOM 609 C CA . THR A 1 80 ? 5.380 2.883 7.764 1.00 81.88 80 THR A CA 1
ATOM 610 C C . THR A 1 80 ? 5.139 1.874 6.645 1.00 81.88 80 THR A C 1
ATOM 612 O O . THR A 1 80 ? 5.054 0.669 6.889 1.00 81.88 80 THR A O 1
ATOM 615 N N . ALA A 1 81 ? 5.029 2.357 5.407 1.00 75.81 81 ALA A N 1
ATOM 616 C CA . ALA A 1 81 ? 4.892 1.477 4.253 1.00 75.81 81 ALA A CA 1
ATOM 617 C C . ALA A 1 81 ? 6.107 0.542 4.149 1.00 75.81 81 ALA A C 1
ATOM 619 O O . ALA A 1 81 ? 7.261 0.978 4.245 1.00 75.81 81 ALA A O 1
ATOM 620 N N . SER A 1 82 ? 5.860 -0.749 3.923 1.00 64.88 82 SER A N 1
ATOM 621 C CA . SER A 1 82 ? 6.927 -1.738 3.786 1.00 64.88 82 SER A CA 1
ATOM 622 C C . SER A 1 82 ? 7.781 -1.437 2.550 1.00 64.88 82 SER A C 1
ATOM 624 O O . SER A 1 82 ? 7.366 -1.674 1.413 1.00 64.88 82 SER A O 1
ATOM 626 N N . ARG A 1 83 ? 9.020 -0.967 2.770 1.00 49.59 83 ARG A N 1
ATOM 627 C CA . ARG A 1 83 ? 10.024 -0.756 1.706 1.00 49.59 83 ARG A CA 1
ATOM 628 C C . ARG A 1 83 ? 10.396 -2.058 0.983 1.00 49.59 83 ARG A C 1
ATOM 630 O O . ARG A 1 83 ? 10.750 -2.025 -0.191 1.00 49.59 83 ARG A O 1
ATOM 637 N N . ALA A 1 84 ? 10.283 -3.204 1.657 1.00 45.00 84 ALA A N 1
ATOM 638 C CA . ALA A 1 84 ? 10.538 -4.515 1.064 1.00 45.00 84 ALA A CA 1
ATOM 639 C C . ALA A 1 84 ? 9.429 -4.928 0.078 1.00 45.00 84 ALA A C 1
ATOM 641 O O . ALA A 1 84 ? 9.740 -5.436 -0.993 1.00 45.00 84 ALA A O 1
ATOM 642 N N . ASN A 1 85 ? 8.157 -4.621 0.364 1.00 38.47 85 ASN A N 1
ATOM 643 C CA . ASN A 1 85 ? 7.059 -4.796 -0.600 1.00 38.47 85 ASN A CA 1
ATOM 644 C C . ASN A 1 85 ? 7.012 -3.683 -1.661 1.00 38.47 85 ASN A C 1
ATOM 646 O O . ASN A 1 85 ? 6.464 -3.906 -2.738 1.00 38.47 85 ASN A O 1
ATOM 650 N N . ALA A 1 86 ? 7.646 -2.534 -1.402 1.00 35.75 86 ALA A N 1
ATOM 651 C CA . ALA A 1 86 ? 7.894 -1.487 -2.393 1.00 35.75 86 ALA A CA 1
ATOM 652 C C . ALA A 1 86 ? 8.898 -1.884 -3.472 1.00 35.75 86 ALA A C 1
ATOM 654 O O . ALA A 1 86 ? 8.707 -1.569 -4.646 1.00 35.75 86 ALA A O 1
ATOM 655 N N . ALA A 1 87 ? 9.945 -2.605 -3.073 1.00 34.44 87 ALA A N 1
ATOM 656 C CA . ALA A 1 87 ? 10.902 -3.210 -3.988 1.00 34.44 87 ALA A CA 1
ATOM 657 C C . ALA A 1 87 ? 10.362 -4.510 -4.615 1.00 34.44 87 ALA A C 1
ATOM 659 O O . ALA A 1 87 ? 10.676 -4.799 -5.766 1.00 34.44 87 ALA A O 1
ATOM 660 N N . ALA A 1 88 ? 9.524 -5.271 -3.893 1.00 34.56 88 ALA A N 1
ATOM 661 C CA . ALA A 1 88 ? 9.003 -6.562 -4.356 1.00 34.56 88 ALA A CA 1
ATOM 662 C C . ALA A 1 88 ? 7.716 -6.488 -5.203 1.00 34.56 88 ALA A C 1
ATOM 664 O O . ALA A 1 88 ? 7.415 -7.451 -5.900 1.00 34.56 88 ALA A O 1
ATOM 665 N N . ASN A 1 89 ? 6.968 -5.378 -5.195 1.00 34.56 89 ASN A N 1
ATOM 666 C CA . ASN A 1 89 ? 5.787 -5.175 -6.050 1.00 34.56 89 ASN A CA 1
ATOM 667 C C . ASN A 1 89 ? 5.811 -3.795 -6.717 1.00 34.56 89 ASN A C 1
ATOM 669 O O . ASN A 1 89 ? 4.846 -3.049 -6.586 1.00 34.56 89 ASN A O 1
ATOM 673 N N . GLY A 1 90 ? 6.906 -3.430 -7.390 1.00 39.09 90 GLY A N 1
ATOM 674 C CA . GLY A 1 90 ? 7.044 -2.132 -8.055 1.00 39.09 90 GLY A CA 1
ATOM 675 C C . GLY A 1 90 ? 5.722 -1.572 -8.611 1.00 39.09 90 GLY A C 1
ATOM 676 O O . GLY A 1 90 ? 5.168 -2.146 -9.547 1.00 39.09 90 GLY A O 1
ATOM 677 N N . ARG A 1 91 ? 5.293 -0.431 -8.035 1.00 36.47 91 ARG A N 1
ATOM 678 C CA . ARG A 1 91 ? 4.138 0.450 -8.348 1.00 36.47 91 ARG A CA 1
ATOM 679 C C . ARG 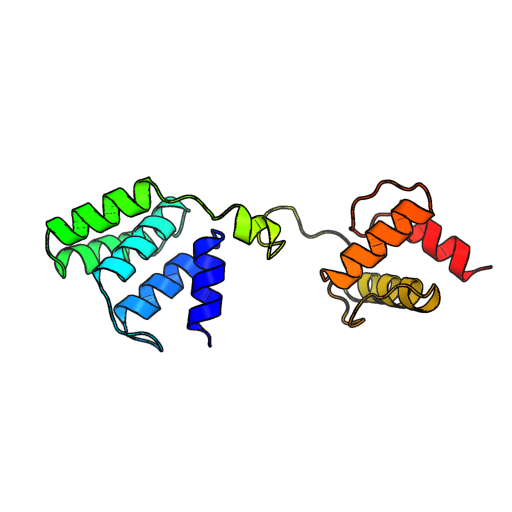A 1 91 ? 2.953 0.355 -7.387 1.00 36.47 91 ARG A C 1
ATOM 681 O O . ARG A 1 91 ? 2.310 -0.674 -7.295 1.00 36.47 91 ARG A O 1
ATOM 688 N N . PHE A 1 92 ? 2.597 1.503 -6.807 1.00 34.81 92 PHE A N 1
ATOM 689 C CA . PHE A 1 92 ? 1.405 2.291 -7.158 1.00 34.81 92 PHE A CA 1
ATOM 690 C C . PHE A 1 92 ? 1.483 3.697 -6.522 1.00 34.81 92 PHE A C 1
ATOM 692 O O . PHE A 1 92 ? 1.482 3.816 -5.304 1.00 34.81 92 PHE A O 1
ATOM 699 N N . GLY A 1 93 ? 1.518 4.726 -7.387 1.00 36.12 93 GLY A N 1
ATOM 700 C CA . GLY A 1 93 ? 1.246 6.154 -7.117 1.00 36.12 93 GLY A CA 1
ATOM 701 C C . GLY A 1 93 ? 2.348 6.937 -6.379 1.00 36.12 93 GLY A C 1
ATOM 702 O O . GLY A 1 93 ? 2.712 6.583 -5.275 1.00 36.12 93 GLY A O 1
ATOM 703 N N . ALA A 1 94 ? 2.940 8.025 -6.874 1.00 30.58 94 ALA A N 1
ATOM 704 C CA . ALA A 1 94 ? 2.548 8.941 -7.933 1.00 30.58 94 ALA A CA 1
ATOM 705 C C . ALA A 1 94 ? 3.779 9.409 -8.724 1.00 30.58 94 ALA A C 1
ATOM 707 O O . ALA A 1 94 ? 4.638 10.096 -8.184 1.00 30.58 94 ALA A O 1
ATOM 708 N N . GLN A 1 95 ? 3.817 9.095 -10.018 1.00 32.56 95 GLN A N 1
ATOM 709 C CA . GLN A 1 95 ? 4.284 10.025 -11.044 1.00 32.56 95 GLN A CA 1
ATOM 710 C C . GLN A 1 95 ? 3.390 9.857 -12.272 1.00 32.56 95 GLN A C 1
ATOM 712 O O . GLN A 1 95 ? 2.892 8.765 -12.552 1.00 32.56 95 GLN A O 1
ATOM 717 N N . SER A 1 96 ? 3.114 10.995 -12.899 1.00 30.08 96 SER A N 1
ATOM 718 C CA . SER A 1 96 ? 2.117 11.249 -13.930 1.00 30.08 96 SER A CA 1
ATOM 719 C C . SER A 1 96 ? 2.045 10.172 -15.004 1.00 30.08 96 SER A C 1
ATOM 721 O O . SER A 1 96 ? 3.071 9.694 -15.478 1.00 30.08 96 SER A O 1
ATOM 723 N N . TRP A 1 97 ? 0.814 9.860 -15.417 1.00 34.94 97 TRP A N 1
ATOM 724 C CA . TRP A 1 97 ? 0.494 9.218 -16.688 1.00 34.94 97 TRP A CA 1
ATOM 725 C C . TRP A 1 97 ? 1.452 9.668 -17.780 1.00 34.94 97 TRP A C 1
ATOM 727 O O . TRP A 1 97 ? 1.328 10.786 -18.276 1.00 34.94 97 TRP A O 1
ATOM 737 N N . ASN A 1 98 ? 2.423 8.810 -18.088 1.00 41.72 98 ASN A N 1
ATOM 738 C CA . ASN A 1 98 ? 3.274 8.884 -19.259 1.00 41.72 98 ASN A CA 1
ATOM 739 C C . ASN A 1 98 ? 4.192 7.637 -19.269 1.00 41.72 98 ASN A C 1
ATOM 741 O O . ASN A 1 98 ? 4.754 7.269 -18.245 1.00 41.72 98 ASN A O 1
ATOM 745 N N . ILE A 1 99 ? 4.390 6.920 -20.377 1.00 45.50 99 ILE A N 1
ATOM 746 C CA . ILE A 1 99 ? 4.289 7.390 -21.759 1.00 45.50 99 ILE A CA 1
ATOM 747 C C . ILE A 1 99 ? 3.882 6.229 -22.678 1.00 45.50 99 ILE A C 1
ATOM 749 O O . ILE A 1 99 ? 4.569 5.213 -22.762 1.00 45.50 99 ILE A O 1
ATOM 753 N N . GLY A 1 100 ? 2.776 6.429 -23.391 1.00 50.25 100 GLY A N 1
ATOM 754 C CA . GLY A 1 100 ? 2.382 5.656 -24.560 1.00 50.25 100 GLY A CA 1
ATOM 755 C C . GLY A 1 100 ? 0.909 5.290 -24.539 1.00 50.25 100 GLY A C 1
ATOM 756 O O . GLY A 1 100 ? 0.427 4.691 -23.580 1.00 50.25 100 GLY A O 1
ATOM 757 N N . ASN A 1 101 ? 0.178 5.611 -25.612 1.00 60.53 101 ASN A N 1
ATOM 758 C CA . ASN A 1 101 ? -1.116 4.962 -25.804 1.00 60.53 101 ASN A CA 1
ATOM 759 C C . ASN A 1 101 ? -0.890 3.430 -25.787 1.00 60.53 101 ASN A C 1
ATOM 761 O O . ASN A 1 101 ? 0.204 2.954 -26.102 1.00 60.53 101 ASN A O 1
ATOM 765 N N . ALA A 1 102 ? -1.905 2.637 -25.442 1.00 65.44 102 ALA A N 1
ATOM 766 C CA . ALA A 1 102 ? -1.746 1.179 -25.382 1.00 65.44 102 ALA A CA 1
ATOM 767 C C . ALA A 1 102 ? -1.226 0.566 -26.705 1.00 65.44 102 ALA A C 1
ATOM 769 O O . ALA A 1 102 ? -0.620 -0.500 -26.704 1.00 65.44 102 ALA A O 1
ATOM 770 N N . ALA A 1 103 ? -1.431 1.222 -27.850 1.00 65.44 103 ALA A N 1
ATOM 771 C CA . ALA A 1 103 ? -0.841 0.819 -29.126 1.00 65.44 103 ALA A CA 1
ATOM 772 C C . ALA A 1 103 ? 0.669 1.109 -29.217 1.00 65.44 103 ALA A C 1
ATOM 774 O O . ALA A 1 103 ? 1.388 0.300 -29.784 1.00 65.44 103 ALA A O 1
ATOM 775 N N . GLN A 1 104 ? 1.170 2.193 -28.626 1.00 69.69 104 GLN A N 1
ATOM 776 C CA . GLN A 1 104 ? 2.596 2.502 -28.554 1.00 69.69 104 GLN A CA 1
ATOM 777 C C . GLN A 1 104 ? 3.319 1.522 -27.633 1.00 69.69 104 GLN A C 1
ATOM 779 O O . GLN A 1 104 ? 4.365 1.002 -28.005 1.00 69.69 104 GLN A O 1
ATOM 784 N N . VAL A 1 105 ? 2.721 1.192 -26.485 1.00 77.12 105 VAL A N 1
ATOM 785 C CA . VAL A 1 105 ? 3.260 0.154 -25.594 1.00 77.12 105 VAL A CA 1
ATOM 786 C C . VAL A 1 105 ? 3.291 -1.197 -26.308 1.00 77.12 105 VAL A C 1
ATOM 788 O O . VAL A 1 105 ? 4.321 -1.866 -26.291 1.00 77.12 105 VAL A O 1
ATOM 791 N N . ARG A 1 106 ? 2.215 -1.564 -27.020 1.00 79.19 106 ARG A N 1
ATOM 792 C CA . ARG A 1 106 ? 2.196 -2.784 -27.844 1.00 79.19 106 ARG A CA 1
ATOM 793 C C . ARG A 1 106 ? 3.238 -2.764 -28.952 1.00 79.19 106 ARG A C 1
ATOM 795 O O . ARG A 1 106 ? 3.892 -3.776 -29.159 1.00 79.19 106 ARG A O 1
ATOM 802 N N . ALA A 1 107 ? 3.426 -1.637 -29.633 1.00 76.94 107 ALA A N 1
ATOM 803 C CA . ALA A 1 107 ? 4.439 -1.506 -30.675 1.00 76.94 107 ALA A CA 1
ATOM 804 C C . ALA A 1 107 ? 5.852 -1.699 -30.104 1.00 76.94 107 ALA A C 1
ATOM 806 O O . ALA A 1 107 ? 6.652 -2.431 -30.680 1.00 76.94 107 ALA A O 1
ATOM 807 N N . THR A 1 108 ? 6.143 -1.123 -28.935 1.00 81.81 108 THR A N 1
ATOM 808 C CA . THR A 1 108 ? 7.410 -1.347 -28.227 1.00 81.81 108 THR A CA 1
ATOM 809 C C . THR A 1 108 ? 7.569 -2.809 -27.804 1.00 81.81 108 THR A C 1
ATOM 811 O O . THR A 1 108 ? 8.623 -3.392 -28.040 1.00 81.81 108 THR A O 1
ATOM 814 N N . GLN A 1 109 ? 6.532 -3.429 -27.233 1.00 85.62 109 GLN A N 1
ATOM 815 C CA . GLN A 1 109 ? 6.543 -4.847 -26.850 1.00 85.62 109 GLN A CA 1
ATOM 816 C C . GLN A 1 109 ? 6.790 -5.759 -28.060 1.00 85.62 109 GLN A C 1
ATOM 818 O O . GLN A 1 109 ? 7.617 -6.667 -27.991 1.00 85.62 109 GLN A O 1
ATOM 823 N N . GLN A 1 110 ? 6.130 -5.493 -29.188 1.00 85.62 110 GLN A N 1
ATOM 824 C CA . GLN A 1 110 ? 6.328 -6.223 -30.440 1.00 85.62 110 GLN A CA 1
ATOM 825 C C . GLN A 1 110 ? 7.750 -6.047 -30.975 1.00 85.62 110 GLN A C 1
ATOM 827 O O . GLN A 1 110 ? 8.391 -7.038 -31.313 1.00 85.62 110 GLN A O 1
ATOM 832 N N . ALA A 1 111 ? 8.271 -4.818 -30.997 1.00 86.56 111 ALA A N 1
ATOM 833 C CA . ALA A 1 111 ? 9.632 -4.546 -31.451 1.00 86.56 111 ALA A CA 1
ATOM 834 C C . ALA A 1 111 ? 10.678 -5.273 -30.591 1.00 86.56 111 ALA A C 1
ATOM 836 O O . ALA A 1 111 ? 11.558 -5.944 -31.121 1.00 86.56 111 ALA A O 1
ATOM 837 N N . LEU A 1 112 ? 10.549 -5.213 -29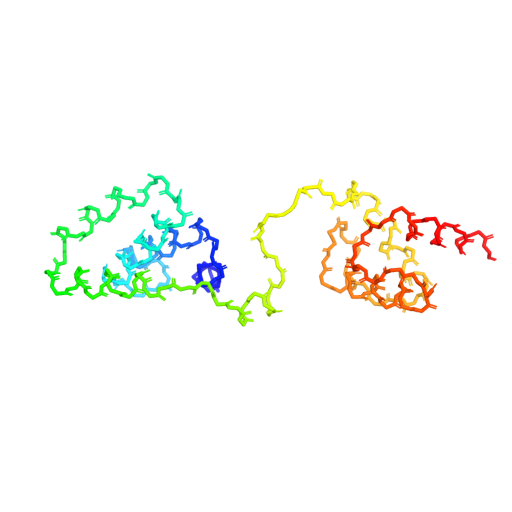.264 1.00 88.50 112 LEU A N 1
ATOM 838 C CA . LEU A 1 112 ? 11.437 -5.926 -28.342 1.00 88.50 112 LEU A CA 1
ATOM 839 C C . LEU A 1 112 ? 11.333 -7.449 -28.497 1.00 88.50 112 LEU A C 1
ATOM 841 O O . LEU A 1 112 ? 12.355 -8.130 -28.457 1.00 88.50 112 LEU A O 1
ATOM 845 N N . THR A 1 113 ? 10.130 -7.976 -28.747 1.00 88.50 113 THR A N 1
ATOM 846 C CA . THR A 1 113 ? 9.925 -9.406 -29.032 1.00 88.50 113 THR A CA 1
ATOM 847 C C . THR A 1 113 ? 10.655 -9.828 -30.307 1.00 88.50 113 THR A C 1
ATOM 849 O O . THR A 1 113 ? 11.340 -10.847 -30.310 1.00 88.50 113 THR A O 1
ATOM 852 N N . VAL A 1 114 ? 10.557 -9.037 -31.383 1.00 86.50 114 VAL A N 1
ATOM 853 C CA . VAL A 1 114 ? 11.272 -9.294 -32.649 1.00 86.50 114 VAL A CA 1
ATOM 854 C C . VAL A 1 114 ? 12.787 -9.284 -32.443 1.00 86.50 114 VAL A C 1
ATOM 856 O O . VAL A 1 114 ? 13.497 -10.082 -33.047 1.00 86.50 114 VAL A O 1
ATOM 859 N N . LEU A 1 115 ? 13.278 -8.425 -31.551 1.00 86.00 115 LEU A N 1
ATOM 860 C CA . LEU A 1 115 ? 14.690 -8.346 -31.178 1.00 86.00 115 LEU A CA 1
ATOM 861 C C . LE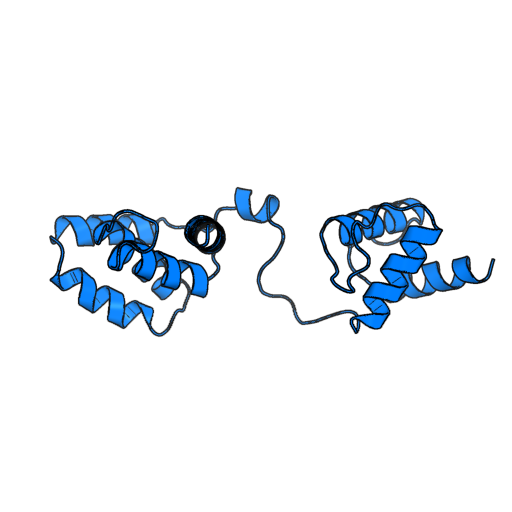U A 1 115 ? 15.132 -9.447 -30.191 1.00 86.00 115 LEU A C 1
ATOM 863 O O . LEU A 1 115 ? 16.294 -9.471 -29.794 1.00 86.00 115 LEU A O 1
ATOM 867 N N . GLY A 1 116 ? 14.235 -10.360 -29.803 1.00 89.88 116 GLY A N 1
ATOM 868 C CA . GLY A 1 116 ? 14.543 -11.522 -28.967 1.00 89.88 116 GLY A CA 1
ATOM 869 C C . GLY A 1 116 ? 14.494 -11.276 -27.458 1.00 89.88 116 GLY A C 1
ATOM 870 O O . GLY A 1 116 ? 14.925 -12.136 -26.692 1.00 89.88 116 GLY A O 1
ATOM 871 N N . TYR A 1 117 ? 13.968 -10.135 -27.007 1.00 89.62 117 TYR A N 1
ATOM 872 C CA . TYR A 1 117 ? 13.817 -9.848 -25.580 1.00 89.62 117 TYR A CA 1
ATOM 873 C C . TYR A 1 117 ? 12.531 -10.465 -25.022 1.00 89.62 117 TYR A C 1
ATOM 875 O O . TYR A 1 117 ? 11.470 -10.418 -25.648 1.00 89.62 117 TYR A O 1
ATOM 883 N N . ASN A 1 118 ? 12.606 -11.011 -23.805 1.00 82.94 118 ASN A N 1
ATOM 884 C CA . ASN A 1 118 ? 11.447 -11.577 -23.121 1.00 82.94 118 ASN A CA 1
ATOM 885 C C . ASN A 1 118 ? 10.624 -10.474 -22.438 1.00 82.94 118 ASN A C 1
ATOM 887 O O . ASN A 1 118 ? 11.006 -9.974 -21.384 1.00 82.94 118 ASN A O 1
ATOM 891 N N . ILE A 1 119 ? 9.489 -10.114 -23.038 1.00 79.06 119 ILE A N 1
ATOM 892 C CA . ILE A 1 119 ? 8.606 -9.039 -22.555 1.00 79.06 119 ILE A CA 1
ATOM 893 C C . ILE A 1 119 ? 7.396 -9.534 -21.749 1.00 79.06 119 ILE A C 1
ATOM 895 O O . ILE A 1 119 ? 6.626 -8.700 -21.263 1.00 79.06 119 ILE A O 1
ATOM 899 N N . GLY A 1 120 ? 7.203 -10.854 -21.627 1.00 76.69 120 GLY A N 1
ATOM 900 C CA . GLY A 1 120 ? 5.975 -11.459 -21.104 1.00 76.69 120 GLY A CA 1
ATOM 901 C C . GLY A 1 120 ? 4.835 -11.458 -22.135 1.00 76.69 120 GLY A C 1
ATOM 902 O O . GLY A 1 120 ? 4.984 -11.999 -23.230 1.00 76.69 120 GLY A O 1
ATOM 903 N N . SER A 1 121 ? 3.690 -10.853 -21.798 1.00 71.44 121 SER A N 1
ATOM 904 C CA . SER A 1 121 ? 2.539 -10.694 -22.706 1.00 71.44 121 SER A CA 1
ATOM 905 C C . SER A 1 121 ? 2.520 -9.300 -23.341 1.00 71.44 121 SER A C 1
ATOM 907 O O . SER A 1 121 ? 2.638 -8.300 -22.637 1.00 71.44 121 SER A O 1
ATOM 909 N N . ALA A 1 122 ? 2.330 -9.213 -24.662 1.00 67.19 122 ALA A N 1
ATOM 910 C CA . ALA A 1 122 ? 2.219 -7.944 -25.393 1.00 67.19 122 ALA A CA 1
ATOM 911 C C . ALA A 1 122 ? 0.802 -7.338 -25.286 1.00 67.19 122 ALA A C 1
ATOM 913 O O . ALA A 1 122 ? 0.079 -7.177 -26.272 1.00 67.19 122 ALA A O 1
ATOM 914 N N . ASP A 1 123 ? 0.374 -7.050 -24.065 1.00 68.81 123 ASP A N 1
ATOM 915 C CA . ASP A 1 123 ? -0.981 -6.613 -23.717 1.00 68.81 123 ASP A CA 1
ATOM 916 C C . ASP A 1 123 ? -1.192 -5.089 -23.794 1.00 68.81 123 ASP A C 1
ATOM 918 O O . ASP A 1 123 ? -2.321 -4.607 -23.676 1.00 68.81 123 ASP A O 1
ATOM 922 N N . GLY A 1 124 ? -0.135 -4.316 -24.055 1.00 64.06 124 GLY A N 1
ATOM 923 C CA . GLY A 1 124 ? -0.171 -2.854 -24.039 1.00 64.06 124 GLY A CA 1
ATOM 924 C C . GLY A 1 124 ? -0.081 -2.238 -22.650 1.00 64.06 124 GLY A C 1
ATOM 925 O O . GLY A 1 124 ? -0.234 -1.022 -22.522 1.00 64.06 124 GLY A O 1
ATOM 926 N N . ALA A 1 125 ? 0.197 -3.045 -21.628 1.00 66.75 125 ALA A N 1
ATOM 927 C CA . ALA A 1 125 ? 0.574 -2.589 -20.306 1.00 66.75 125 ALA A CA 1
ATOM 928 C C . ALA A 1 125 ? 2.093 -2.705 -20.138 1.00 66.75 125 ALA A C 1
ATOM 930 O O . ALA A 1 125 ? 2.702 -3.738 -20.401 1.00 66.75 125 ALA A O 1
ATOM 931 N N . LEU A 1 126 ? 2.735 -1.637 -19.658 1.00 61.22 126 LEU A N 1
ATOM 932 C CA . LEU A 1 126 ? 4.165 -1.675 -19.358 1.00 61.22 126 LEU A CA 1
ATOM 933 C C . LEU A 1 126 ? 4.383 -2.390 -18.019 1.00 61.22 126 LEU A C 1
ATOM 935 O O . LEU A 1 126 ? 4.480 -1.743 -16.973 1.00 61.22 126 LEU A O 1
ATOM 939 N N . GLY A 1 127 ? 4.361 -3.723 -18.063 1.00 65.38 127 GLY A N 1
ATOM 940 C CA . GLY A 1 127 ? 4.575 -4.624 -16.933 1.00 65.38 127 GLY A CA 1
ATOM 941 C C . GLY A 1 127 ? 6.055 -4.808 -16.568 1.00 65.38 127 GLY A C 1
ATOM 942 O O . GLY A 1 127 ? 6.928 -4.251 -17.233 1.00 65.38 127 GLY A O 1
ATOM 943 N N . PRO A 1 128 ? 6.356 -5.579 -15.509 1.00 61.47 128 PRO A N 1
ATOM 944 C CA . PRO A 1 128 ? 7.721 -5.783 -15.023 1.00 61.47 128 PRO A CA 1
ATOM 945 C C . PRO A 1 128 ? 8.624 -6.448 -16.064 1.00 61.47 128 PRO A C 1
ATOM 947 O O . PRO A 1 128 ? 9.732 -5.969 -16.273 1.00 61.47 128 PRO A O 1
ATOM 950 N N . ASP A 1 129 ? 8.141 -7.468 -16.773 1.00 73.56 129 ASP A N 1
ATOM 951 C CA . ASP A 1 129 ? 8.920 -8.160 -17.808 1.00 73.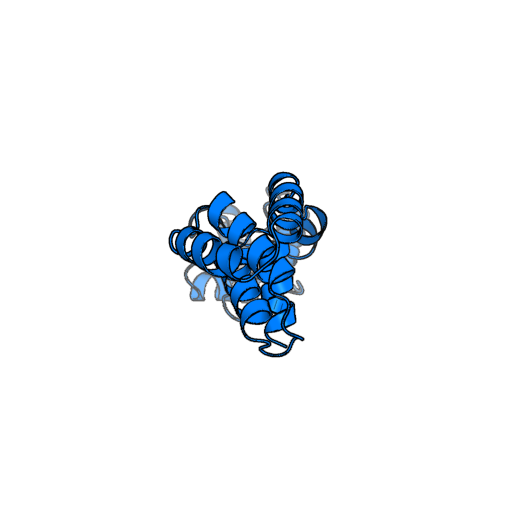56 129 ASP A CA 1
ATOM 952 C C . ASP A 1 129 ? 9.219 -7.230 -18.989 1.00 73.56 129 ASP A C 1
ATOM 954 O O . ASP A 1 129 ? 10.355 -7.128 -19.442 1.00 73.56 129 ASP A O 1
ATOM 958 N N . THR A 1 130 ? 8.226 -6.444 -19.417 1.00 78.88 130 THR A N 1
ATOM 959 C CA . THR A 1 130 ? 8.415 -5.406 -20.439 1.00 78.88 130 THR A CA 1
ATOM 960 C C . THR A 1 130 ? 9.400 -4.326 -19.972 1.00 78.88 130 THR A C 1
ATOM 962 O O . THR A 1 130 ? 10.264 -3.914 -20.738 1.00 78.88 130 THR A O 1
ATOM 965 N N . ALA A 1 131 ? 9.320 -3.873 -18.718 1.00 75.19 131 ALA A N 1
ATOM 966 C CA . ALA A 1 131 ? 10.246 -2.884 -18.167 1.00 75.19 131 ALA A CA 1
ATOM 967 C C . ALA A 1 131 ? 11.678 -3.432 -18.052 1.00 75.19 131 ALA A C 1
ATOM 969 O O . ALA A 1 131 ? 12.632 -2.706 -18.318 1.00 75.19 131 ALA A O 1
ATOM 970 N N . THR A 1 132 ? 11.837 -4.700 -17.675 1.00 79.06 132 THR A N 1
ATOM 971 C CA . THR A 1 132 ? 13.130 -5.395 -17.641 1.00 79.06 132 THR A CA 1
ATOM 972 C C . THR A 1 132 ? 13.712 -5.514 -19.042 1.00 79.06 132 THR A C 1
ATOM 974 O O . THR A 1 132 ? 14.824 -5.052 -19.262 1.00 79.06 132 THR A O 1
ATOM 977 N N . ALA A 1 133 ? 12.927 -5.972 -20.016 1.00 86.44 133 ALA A N 1
ATOM 978 C CA . ALA A 1 133 ? 13.342 -6.015 -21.415 1.00 86.44 133 ALA A CA 1
ATOM 979 C C . ALA A 1 133 ? 13.757 -4.636 -21.958 1.00 86.44 133 ALA A C 1
ATOM 981 O O . ALA A 1 133 ? 14.730 -4.533 -22.701 1.00 86.44 133 ALA A O 1
ATOM 982 N N . ILE A 1 134 ? 13.061 -3.564 -21.558 1.00 84.75 134 ILE A N 1
ATOM 983 C CA . ILE A 1 134 ? 13.452 -2.190 -21.901 1.00 84.75 134 ILE A CA 1
ATOM 984 C C . ILE A 1 134 ? 14.807 -1.833 -21.280 1.00 84.75 134 ILE A C 1
ATOM 986 O O . ILE A 1 134 ? 15.646 -1.279 -21.983 1.00 84.75 134 ILE A O 1
ATOM 990 N N . ARG A 1 135 ? 15.055 -2.157 -20.002 1.00 82.81 135 ARG A N 1
ATOM 991 C CA . ARG A 1 135 ? 16.357 -1.893 -19.357 1.00 82.81 135 ARG A CA 1
ATOM 992 C C . ARG A 1 135 ? 17.486 -2.681 -20.001 1.00 82.81 135 ARG A C 1
ATOM 994 O O . ARG A 1 135 ? 18.560 -2.123 -20.214 1.00 82.81 135 ARG A O 1
ATOM 1001 N N . ASP A 1 136 ? 17.240 -3.943 -20.325 1.00 89.12 136 ASP A N 1
ATOM 1002 C CA . ASP A 1 136 ? 18.224 -4.817 -20.961 1.00 89.12 136 ASP A CA 1
ATOM 1003 C C . ASP A 1 136 ? 18.573 -4.299 -22.355 1.00 89.12 136 ASP A C 1
ATOM 1005 O O . ASP A 1 136 ? 19.746 -4.220 -22.723 1.00 89.12 136 ASP A O 1
ATOM 1009 N N . TYR A 1 137 ? 17.562 -3.862 -23.110 1.00 92.31 137 TYR A N 1
ATOM 1010 C CA . TYR A 1 137 ? 17.767 -3.191 -24.385 1.00 92.31 137 TYR A CA 1
ATOM 1011 C 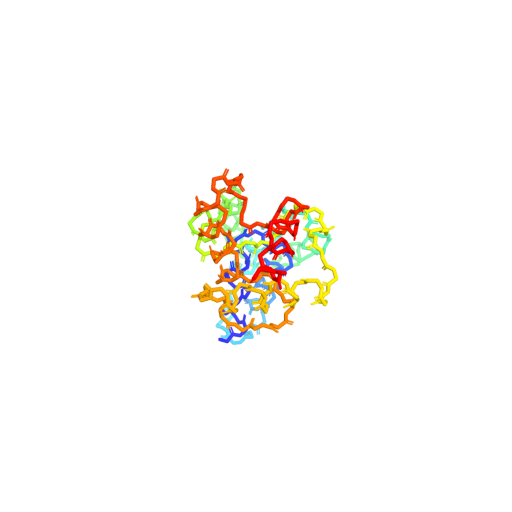C . TYR A 1 137 ? 18.543 -1.881 -24.212 1.00 92.31 137 TYR A C 1
ATOM 1013 O O . TYR A 1 137 ? 19.567 -1.700 -24.860 1.00 92.31 137 TYR A O 1
ATOM 1021 N N . GLN A 1 138 ? 18.116 -0.984 -23.319 1.00 90.50 138 GLN A N 1
ATOM 1022 C CA . GLN A 1 138 ? 18.795 0.294 -23.068 1.00 90.50 138 GLN A CA 1
ATOM 1023 C C . GLN A 1 138 ? 20.266 0.085 -22.696 1.00 90.50 138 GLN A C 1
ATOM 1025 O O . GLN A 1 138 ? 21.137 0.724 -23.277 1.00 90.50 138 GLN A O 1
ATOM 1030 N N . THR A 1 139 ? 20.547 -0.882 -21.822 1.00 90.25 139 THR A N 1
ATOM 1031 C CA . THR A 1 139 ? 21.909 -1.265 -21.430 1.00 90.25 139 THR A CA 1
ATOM 1032 C C . THR A 1 139 ? 22.715 -1.763 -22.627 1.00 90.25 139 THR A C 1
ATOM 1034 O O . THR A 1 139 ? 23.827 -1.295 -22.857 1.00 90.25 139 THR A O 1
ATOM 1037 N N . ALA A 1 140 ? 22.149 -2.666 -23.435 1.00 91.94 140 ALA A N 1
ATOM 1038 C CA . ALA A 1 140 ? 22.808 -3.188 -24.634 1.00 91.94 140 ALA A CA 1
ATOM 1039 C C . ALA A 1 140 ? 23.076 -2.105 -25.691 1.00 91.94 140 ALA A C 1
ATOM 1041 O O . ALA A 1 140 ? 23.933 -2.283 -26.555 1.00 91.94 140 ALA A O 1
ATOM 1042 N N . GLN A 1 141 ? 22.331 -1.002 -25.635 1.00 91.94 141 GLN A N 1
ATOM 1043 C CA . GLN A 1 141 ? 22.425 0.120 -26.561 1.00 91.94 141 GLN A CA 1
ATOM 1044 C C . GLN A 1 141 ? 23.136 1.341 -25.993 1.00 91.94 141 GLN A C 1
ATOM 1046 O O . GLN A 1 141 ? 23.168 2.375 -26.659 1.00 91.94 141 GLN A O 1
ATOM 1051 N N . SER A 1 142 ? 23.717 1.224 -24.795 1.00 93.00 142 SER A N 1
ATOM 1052 C CA . SER A 1 142 ? 24.357 2.336 -24.086 1.00 93.00 142 SER A CA 1
ATOM 1053 C C . SER A 1 142 ? 23.450 3.572 -23.978 1.00 93.00 142 SER A C 1
ATOM 1055 O O . SER A 1 142 ? 23.922 4.704 -24.043 1.00 93.00 142 SER A O 1
ATOM 1057 N N . LEU A 1 143 ? 22.139 3.347 -23.852 1.00 85.44 143 LEU A N 1
ATOM 1058 C CA . LEU A 1 143 ? 21.130 4.366 -23.575 1.00 85.44 143 LEU A CA 1
ATOM 1059 C C . LEU A 1 143 ? 20.962 4.536 -22.061 1.00 85.44 143 LEU A C 1
ATOM 1061 O O . LEU A 1 143 ? 21.330 3.656 -21.279 1.00 85.44 143 LEU A O 1
ATOM 1065 N N . ASP A 1 144 ? 20.317 5.627 -21.652 1.00 82.12 144 ASP A N 1
ATOM 1066 C CA . ASP A 1 144 ? 19.920 5.817 -20.258 1.00 82.12 144 ASP A CA 1
ATOM 1067 C C . ASP A 1 144 ? 18.970 4.699 -19.807 1.00 82.12 144 ASP A C 1
ATOM 1069 O O . ASP A 1 144 ? 17.910 4.462 -20.394 1.00 82.12 144 ASP A O 1
ATOM 1073 N N . VAL A 1 145 ? 19.356 3.997 -18.739 1.00 78.44 145 VAL A N 1
ATOM 1074 C CA . VAL A 1 145 ? 18.633 2.823 -18.238 1.00 78.44 145 VAL A CA 1
ATOM 1075 C C . VAL A 1 145 ? 17.502 3.267 -17.316 1.00 78.44 145 VAL A C 1
ATOM 1077 O O . VAL A 1 145 ? 17.645 3.353 -16.096 1.00 78.44 145 VAL A O 1
ATOM 1080 N N . THR A 1 146 ? 16.348 3.551 -17.907 1.00 77.12 146 THR A N 1
ATOM 1081 C CA . THR A 1 146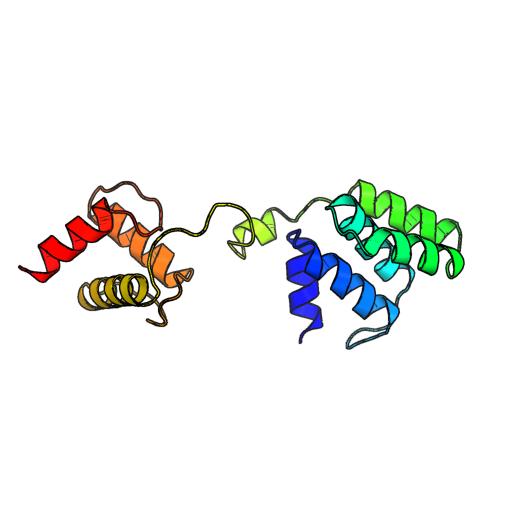 ? 15.154 4.024 -17.194 1.00 77.12 146 THR A CA 1
ATOM 1082 C C . THR A 1 146 ? 14.146 2.902 -16.942 1.00 77.12 146 THR A C 1
ATOM 1084 O O . THR A 1 146 ? 13.412 2.922 -15.951 1.00 77.12 146 THR A O 1
ATOM 1087 N N . GLY A 1 147 ? 14.101 1.893 -17.819 1.00 71.75 147 GLY A N 1
ATOM 1088 C CA . GLY A 1 147 ? 13.057 0.862 -17.816 1.00 71.75 147 GLY A CA 1
ATOM 1089 C C . GLY A 1 147 ? 11.670 1.393 -18.168 1.00 71.75 147 GLY A C 1
ATOM 1090 O O . GLY A 1 147 ? 10.662 0.770 -17.832 1.00 71.75 147 GLY A O 1
ATOM 1091 N N . THR A 1 148 ? 11.613 2.559 -18.806 1.00 75.62 148 THR A N 1
ATOM 1092 C CA . THR A 1 148 ? 10.391 3.206 -19.280 1.00 75.62 148 THR A CA 1
ATOM 1093 C C . THR A 1 148 ? 10.503 3.500 -20.771 1.00 75.62 148 THR A C 1
ATOM 1095 O O . THR A 1 148 ? 11.591 3.509 -21.343 1.00 75.62 148 THR A O 1
ATOM 1098 N N . ILE A 1 149 ? 9.362 3.730 -21.421 1.00 75.50 149 ILE A N 1
ATOM 1099 C CA . ILE A 1 149 ? 9.351 4.154 -22.820 1.00 75.50 149 ILE A CA 1
ATOM 1100 C C . ILE A 1 149 ? 9.777 5.618 -22.881 1.00 75.50 149 ILE A C 1
ATOM 1102 O O . ILE A 1 149 ? 9.059 6.483 -22.385 1.00 75.50 149 ILE A O 1
ATOM 1106 N N . THR A 1 150 ? 10.923 5.890 -23.501 1.00 77.56 150 THR A N 1
ATOM 1107 C CA . THR A 1 150 ? 11.428 7.246 -23.755 1.00 77.56 150 THR A CA 1
ATOM 1108 C C . THR A 1 150 ? 11.473 7.530 -25.264 1.00 77.56 150 THR A C 1
ATOM 1110 O O . THR A 1 150 ? 11.448 6.585 -26.063 1.00 77.56 150 THR A O 1
ATOM 1113 N N . PRO A 1 151 ? 11.518 8.803 -25.697 1.00 78.69 151 PRO A N 1
ATOM 1114 C CA . PRO A 1 151 ? 11.693 9.146 -27.110 1.00 78.69 151 PRO A CA 1
ATOM 1115 C C . PRO A 1 151 ? 12.925 8.486 -27.745 1.00 78.69 151 PRO A C 1
ATOM 1117 O O . PRO A 1 151 ? 12.834 7.951 -28.847 1.00 78.69 151 PRO A O 1
ATOM 1120 N N . GLU A 1 152 ? 14.038 8.435 -27.018 1.00 79.75 152 GLU A N 1
ATOM 1121 C CA . GLU A 1 152 ? 15.316 7.873 -27.468 1.00 79.75 152 GLU A CA 1
ATOM 1122 C C . GLU A 1 152 ? 15.212 6.355 -27.669 1.00 79.75 152 GLU A C 1
ATOM 1124 O O . GLU A 1 152 ? 15.726 5.810 -28.648 1.00 79.75 152 GLU A O 1
ATOM 1129 N N . LEU A 1 153 ? 14.482 5.661 -26.783 1.00 84.31 153 LEU A N 1
ATOM 1130 C CA . LEU A 1 153 ? 14.158 4.244 -26.959 1.00 84.31 153 LEU A CA 1
ATOM 1131 C C . LEU A 1 153 ? 13.367 4.027 -28.254 1.00 84.31 153 LEU A C 1
ATOM 1133 O O . LEU A 1 153 ? 13.687 3.126 -29.029 1.00 84.31 153 LEU A O 1
ATOM 1137 N N . ILE A 1 154 ? 12.332 4.837 -28.488 1.00 81.75 154 ILE A N 1
ATOM 1138 C CA . ILE A 1 154 ? 11.465 4.715 -29.667 1.00 81.75 154 ILE A CA 1
ATOM 1139 C C . ILE A 1 154 ? 12.261 4.960 -30.949 1.00 81.75 154 ILE A C 1
ATOM 1141 O O . ILE A 1 154 ? 12.131 4.198 -31.906 1.00 81.75 154 ILE A O 1
ATOM 1145 N N . GLU A 1 155 ? 13.093 5.998 -30.977 1.00 82.19 155 GLU A N 1
ATOM 1146 C CA . GLU A 1 155 ? 13.957 6.301 -32.116 1.00 82.19 155 GLU A CA 1
ATOM 1147 C C . GLU A 1 155 ? 14.932 5.152 -32.399 1.00 82.19 155 GLU A C 1
ATOM 1149 O O . GLU A 1 155 ? 15.021 4.679 -33.534 1.00 82.19 155 GLU A O 1
ATOM 1154 N N . SER A 1 156 ? 15.579 4.626 -31.355 1.00 88.00 156 SER A N 1
ATOM 1155 C CA . SER A 1 156 ? 16.496 3.489 -31.449 1.00 88.00 156 SER A CA 1
ATOM 1156 C C . SER A 1 156 ? 15.814 2.224 -31.991 1.00 88.00 156 SER A C 1
ATOM 1158 O O . SER A 1 156 ? 16.350 1.560 -32.882 1.00 88.00 156 SER A O 1
ATOM 1160 N N . LEU A 1 157 ? 14.613 1.898 -31.500 1.00 85.31 157 LEU A N 1
ATOM 1161 C CA . LEU A 1 157 ? 13.832 0.750 -31.974 1.00 85.31 157 LEU A CA 1
ATOM 1162 C C . LEU A 1 157 ? 13.393 0.927 -33.436 1.00 85.31 157 LEU A C 1
ATOM 1164 O O . LEU A 1 157 ? 13.493 -0.008 -34.229 1.00 85.31 157 LEU A O 1
ATOM 1168 N N . ASN A 1 158 ? 12.962 2.131 -33.823 1.00 80.19 158 ASN A N 1
ATOM 1169 C CA . ASN A 1 158 ? 12.555 2.438 -35.197 1.00 80.19 158 ASN A CA 1
ATOM 1170 C C . ASN A 1 158 ? 13.719 2.375 -36.193 1.00 80.19 158 ASN A C 1
ATOM 1172 O O . ASN A 1 158 ? 13.512 1.987 -37.344 1.00 80.19 158 ASN A O 1
ATOM 1176 N N . ALA A 1 159 ? 14.928 2.759 -35.779 1.00 84.31 159 ALA A N 1
ATOM 1177 C CA . ALA A 1 159 ? 16.122 2.646 -36.612 1.00 84.31 159 ALA A CA 1
ATOM 1178 C C . ALA A 1 159 ? 16.452 1.178 -36.927 1.00 84.31 159 ALA A C 1
ATOM 1180 O O . ALA A 1 159 ? 16.797 0.857 -38.062 1.00 84.31 159 ALA A O 1
ATOM 1181 N N . ARG A 1 160 ? 16.272 0.281 -35.950 1.00 79.00 160 ARG A N 1
ATOM 1182 C CA . ARG A 1 160 ? 16.508 -1.164 -36.099 1.00 79.00 160 ARG A CA 1
ATOM 1183 C C . ARG A 1 160 ? 15.417 -1.915 -36.845 1.00 79.00 160 ARG A C 1
ATOM 1185 O O . ARG A 1 160 ? 15.705 -2.901 -37.500 1.00 79.00 160 ARG A O 1
ATOM 1192 N N . ALA A 1 161 ? 14.171 -1.456 -36.779 1.00 67.00 161 ALA A N 1
ATOM 1193 C CA . ALA A 1 161 ? 13.088 -2.059 -37.555 1.00 67.00 161 ALA A CA 1
ATOM 1194 C C . ALA A 1 161 ? 13.236 -1.833 -39.077 1.00 67.00 161 ALA A C 1
ATOM 1196 O O . ALA A 1 161 ? 12.534 -2.469 -39.860 1.00 67.00 161 ALA A O 1
ATOM 1197 N N . LYS A 1 162 ? 14.112 -0.907 -39.498 1.00 59.06 162 LYS A N 1
ATOM 1198 C CA . LYS A 1 162 ? 14.382 -0.565 -40.905 1.00 59.06 162 LYS A CA 1
ATOM 1199 C C . LYS A 1 162 ? 15.658 -1.205 -41.473 1.00 59.06 162 LYS A C 1
ATOM 1201 O O . LYS A 1 162 ? 15.915 -1.017 -42.661 1.00 59.06 162 LYS A O 1
ATOM 1206 N N . SER A 1 163 ? 16.453 -1.890 -40.647 1.00 55.09 163 SER A N 1
ATOM 1207 C CA . SER A 1 163 ? 17.686 -2.596 -41.035 1.00 55.09 163 SER A CA 1
ATOM 1208 C C . SER A 1 163 ? 17.434 -4.082 -41.221 1.00 55.09 163 SER A C 1
ATOM 1210 O O . SER A 1 163 ? 17.943 -4.637 -42.214 1.00 55.09 163 SER A O 1
#

Secondary structure (DSSP, 8-state):
-HHHHHHHHHHHT-HHHHHHHHHHHHHTSSS---HHHHHHHHHHHHHTT-SSHHHHHHHHHTTS-HHHHHHHHHHHHH----HHHHHHT---S-S---S--HHHHHHHHHHHHHTT---S--SSS--HHHHHHHHHHHHHTT----SS--HHHHHHHHHHTT-

pLDDT: mean 80.63, std 18.25, range [30.08, 98.62]

Solvent-accessible surface area (backbone atoms only — not comparable to full-atom values): 8923 Å² total; per-residue (Å²): 109,72,59,60,53,27,47,53,33,30,47,50,57,39,38,70,23,16,40,50,41,12,50,29,20,59,72,32,59,94,42,78,60,34,61,53,60,13,38,20,27,14,47,38,10,32,77,68,66,38,86,64,23,58,60,51,36,62,56,46,55,76,76,50,54,72,67,45,48,51,50,23,49,55,53,32,68,72,57,70,57,39,66,67,52,48,71,72,50,74,79,81,89,86,79,74,98,74,64,63,59,50,64,51,38,25,50,50,40,50,53,40,44,75,72,70,40,68,37,80,68,76,76,29,62,91,44,71,42,34,22,47,35,42,27,55,48,22,55,77,66,77,44,83,70,74,38,64,73,45,73,68,56,52,52,56,53,56,58,58,77,74,110